Protein AF-G2E1Y3-F1 (afdb_monomer_lite)

Radius of gyration: 44.83 Å; chains: 1; bounding box: 68×60×110 Å

Secondary structure (DSSP, 8-state):
---HHHHHHHHHHHHHHTTTTS------HHHHHHHTTS-HHHHHHHHHHHTPPP----HHHHHHHHHHHHHHHHHHHHHHHHHHSPPP-PPPPPPPP-SSPPPPHHHHHHHHHHHHTT--HHHHHHHHHHHHS-PPPTTTHHHHHHHHTT-HHHHHHHHS--------

Sequence (168 aa):
MATNAERQRAYRERLKTRGLIRATLWCDPKTASALGRMRPEELTALVAGANRPPVTDNAELKAARAEIERLKRDISVMSAMIQNLPPERRPAPAPAPSRTPPYPDDAKAIAVRMKSEGHAYRDICAMLAERVGRAPNPSNIGRHLKKWSADPAVLAILNHPTSHNDIV

pLDDT: mean 77.14, std 14.96, range [38.81, 95.25]

Organism: NCBI:txid765913

Structure (mmCIF, N/CA/C/O backbone):
data_AF-G2E1Y3-F1
#
_entry.id   AF-G2E1Y3-F1
#
loop_
_atom_site.group_PDB
_atom_site.id
_atom_site.type_symbol
_atom_site.label_atom_id
_atom_site.label_alt_id
_atom_site.label_comp_id
_atom_site.label_asym_id
_atom_site.label_entity_id
_atom_site.label_seq_id
_atom_site.pdbx_PDB_ins_code
_atom_site.Cartn_x
_atom_site.Cartn_y
_atom_site.Cartn_z
_atom_site.occupancy
_atom_site.B_iso_or_equiv
_atom_site.auth_seq_id
_atom_site.auth_comp_id
_atom_site.auth_asym_id
_atom_site.auth_atom_id
_atom_site.pdbx_PDB_model_num
ATOM 1 N N . MET A 1 1 ? 47.055 43.254 -43.482 1.00 57.34 1 MET A N 1
ATOM 2 C CA . MET A 1 1 ? 46.884 41.781 -43.495 1.00 57.34 1 MET A CA 1
ATOM 3 C C . MET A 1 1 ? 45.556 41.458 -42.829 1.00 57.34 1 MET A C 1
ATOM 5 O O . MET A 1 1 ? 45.409 41.795 -41.665 1.00 57.34 1 MET A O 1
ATOM 9 N N . ALA A 1 2 ? 44.585 40.886 -43.549 1.00 64.94 2 ALA A N 1
ATOM 10 C CA . ALA A 1 2 ? 43.268 40.590 -42.974 1.00 64.94 2 ALA A CA 1
ATOM 11 C C . ALA A 1 2 ? 43.358 39.493 -41.896 1.00 64.94 2 ALA A C 1
ATOM 13 O O . ALA A 1 2 ? 44.022 38.458 -42.081 1.00 64.94 2 ALA A O 1
ATOM 14 N N . THR A 1 3 ? 42.672 39.708 -40.778 1.00 80.75 3 THR A N 1
ATOM 15 C CA . THR A 1 3 ? 42.607 38.755 -39.666 1.00 80.75 3 THR A CA 1
ATOM 16 C C . THR A 1 3 ? 41.885 37.471 -40.095 1.00 80.75 3 THR A C 1
ATOM 18 O O . THR A 1 3 ? 41.154 37.429 -41.089 1.00 80.75 3 THR A O 1
ATOM 21 N N . ASN A 1 4 ? 42.105 36.367 -39.375 1.00 70.31 4 ASN A N 1
ATOM 22 C CA . ASN A 1 4 ? 41.453 35.089 -39.691 1.00 70.31 4 ASN A CA 1
ATOM 23 C C . ASN A 1 4 ? 39.914 35.203 -39.605 1.00 70.31 4 ASN A C 1
ATOM 25 O O . ASN A 1 4 ? 39.190 34.655 -40.433 1.00 70.31 4 ASN A O 1
ATOM 29 N N . ALA A 1 5 ? 39.417 36.010 -38.663 1.00 67.12 5 ALA A N 1
ATOM 30 C CA . ALA A 1 5 ? 37.994 36.290 -38.502 1.00 67.12 5 ALA A CA 1
ATOM 31 C C . ALA A 1 5 ? 37.396 37.036 -39.712 1.00 67.12 5 ALA A C 1
ATOM 33 O O . ALA A 1 5 ? 36.302 36.703 -40.171 1.00 67.12 5 ALA A O 1
ATOM 34 N N . GLU A 1 6 ? 38.128 37.999 -40.276 1.00 71.19 6 GLU A N 1
ATOM 35 C CA . GLU A 1 6 ? 37.707 38.739 -41.473 1.00 71.19 6 GLU A CA 1
ATOM 36 C C . GLU A 1 6 ? 37.673 37.842 -42.711 1.00 71.19 6 GLU A C 1
ATOM 38 O O . GLU A 1 6 ? 36.717 37.891 -43.487 1.00 71.19 6 GLU A O 1
ATOM 43 N N . ARG A 1 7 ? 38.657 36.944 -42.854 1.00 75.00 7 ARG A N 1
ATOM 44 C CA . ARG A 1 7 ? 38.669 35.939 -43.927 1.00 75.00 7 ARG A CA 1
ATOM 45 C C . ARG A 1 7 ? 37.479 34.983 -43.830 1.00 75.00 7 ARG A C 1
ATOM 47 O O . ARG A 1 7 ? 36.847 34.689 -44.844 1.00 75.00 7 ARG A O 1
ATOM 54 N N . GLN A 1 8 ? 37.123 34.550 -42.621 1.00 69.62 8 GLN A N 1
ATOM 55 C CA . GLN A 1 8 ? 35.962 33.685 -42.397 1.00 69.62 8 GLN A CA 1
ATOM 56 C C . GLN A 1 8 ? 34.632 34.397 -42.672 1.00 69.62 8 GLN A C 1
ATOM 58 O O . GLN A 1 8 ? 33.732 33.791 -43.256 1.00 69.62 8 GLN A O 1
ATOM 63 N N . ARG A 1 9 ? 34.496 35.681 -42.309 1.00 74.38 9 ARG A N 1
ATOM 64 C CA . ARG A 1 9 ? 33.307 36.477 -42.663 1.00 74.38 9 ARG A CA 1
ATOM 65 C C . ARG A 1 9 ? 33.176 36.654 -44.171 1.00 74.38 9 ARG A C 1
ATOM 67 O O . ARG A 1 9 ? 32.111 36.368 -44.709 1.00 74.38 9 ARG A O 1
ATOM 74 N N . ALA A 1 10 ? 34.252 37.038 -44.856 1.00 76.38 10 ALA A N 1
ATOM 75 C CA . ALA A 1 10 ? 34.241 37.215 -46.307 1.00 76.38 10 ALA A CA 1
ATOM 76 C C . ALA A 1 10 ? 33.893 35.912 -47.052 1.00 76.38 10 ALA A C 1
ATOM 78 O O . ALA A 1 10 ? 33.164 35.931 -48.043 1.00 76.38 10 ALA A O 1
ATOM 79 N N . TYR A 1 11 ? 34.360 34.765 -46.549 1.00 71.25 11 TYR A N 1
ATOM 80 C CA . TYR A 1 11 ? 34.004 33.450 -47.083 1.00 71.25 11 TYR A CA 1
ATOM 81 C C . TYR A 1 11 ? 32.517 33.115 -46.884 1.00 71.25 11 TYR A C 1
ATOM 83 O O . TYR A 1 11 ? 31.849 32.694 -47.828 1.00 71.25 11 TYR A O 1
ATOM 91 N N . ARG A 1 12 ? 31.969 33.362 -45.685 1.00 66.19 12 ARG A N 1
ATOM 92 C CA . ARG A 1 12 ? 30.542 33.140 -45.384 1.00 66.19 12 ARG A CA 1
ATOM 93 C C . ARG A 1 12 ? 29.628 34.009 -46.245 1.00 66.19 12 ARG A C 1
ATOM 95 O O . ARG A 1 12 ? 28.619 33.514 -46.736 1.00 66.19 12 ARG A O 1
ATOM 102 N N . GLU A 1 13 ? 29.991 35.269 -46.463 1.00 70.12 13 GLU A N 1
ATOM 103 C CA . GLU A 1 13 ? 29.211 36.173 -47.313 1.00 70.12 13 GLU A CA 1
ATOM 104 C C . GLU A 1 13 ? 29.220 35.736 -48.784 1.00 70.12 13 GLU A C 1
ATOM 106 O O . GLU A 1 13 ? 28.163 35.728 -49.414 1.00 70.12 13 GLU A O 1
ATOM 111 N N . ARG A 1 14 ? 30.356 35.243 -49.305 1.00 68.12 14 ARG A N 1
ATOM 112 C CA . ARG A 1 14 ? 30.437 34.663 -50.663 1.00 68.12 14 ARG A CA 1
ATOM 113 C C . ARG A 1 14 ? 29.580 33.407 -50.841 1.00 68.12 14 ARG A C 1
ATOM 115 O O . ARG A 1 14 ? 29.048 33.180 -51.926 1.00 68.12 14 ARG A O 1
ATOM 122 N N . LEU A 1 15 ? 29.449 32.579 -49.803 1.00 57.88 15 LEU A N 1
ATOM 123 C CA . LEU A 1 15 ? 28.613 31.373 -49.853 1.00 57.88 15 LEU A CA 1
ATOM 124 C C . LEU A 1 15 ? 27.115 31.703 -49.858 1.00 57.88 15 LEU A C 1
ATOM 126 O O . LEU A 1 15 ? 26.354 31.050 -50.572 1.00 57.88 15 LEU A O 1
ATOM 130 N N . LYS A 1 16 ? 26.700 32.750 -49.132 1.00 61.88 16 LYS A N 1
ATOM 131 C CA . LYS A 1 16 ? 25.316 33.250 -49.156 1.00 61.88 16 LYS A CA 1
ATOM 132 C C . LYS A 1 16 ? 24.927 33.793 -50.531 1.00 61.88 16 LYS A C 1
ATOM 134 O O . LYS A 1 16 ? 23.835 33.502 -51.007 1.00 61.88 16 LYS A O 1
ATOM 139 N N . THR A 1 17 ? 25.827 34.522 -51.196 1.00 54.59 17 THR A N 1
ATOM 140 C CA . THR A 1 17 ? 25.553 35.119 -52.518 1.00 54.59 17 THR A CA 1
ATOM 141 C C . THR A 1 17 ? 25.428 34.086 -53.640 1.00 54.59 17 THR A C 1
ATOM 143 O O . THR A 1 17 ? 24.772 34.361 -54.637 1.00 54.59 17 THR A O 1
ATOM 146 N N . ARG A 1 18 ? 26.016 32.888 -53.496 1.00 56.62 18 ARG A N 1
ATOM 147 C CA . ARG A 1 18 ? 25.962 31.826 -54.523 1.00 56.62 18 ARG A CA 1
ATOM 148 C C . ARG A 1 18 ? 24.809 30.829 -54.341 1.00 56.62 18 ARG A C 1
ATOM 150 O O . ARG A 1 18 ? 24.797 29.811 -55.022 1.00 56.62 18 ARG A O 1
ATOM 157 N N . GLY A 1 19 ? 23.862 31.078 -53.428 1.00 49.78 19 GLY A N 1
ATOM 158 C CA . GLY A 1 19 ? 22.680 30.218 -53.242 1.00 49.78 19 GLY A CA 1
ATOM 159 C C . GLY A 1 19 ? 22.983 28.794 -52.743 1.00 49.78 19 GLY A C 1
ATOM 160 O O . GLY A 1 19 ? 22.100 27.942 -52.723 1.00 49.78 19 GLY A O 1
ATOM 161 N N . LEU A 1 20 ? 24.214 28.536 -52.292 1.00 53.59 20 LEU A N 1
ATOM 162 C CA . LEU A 1 20 ? 24.745 27.233 -51.865 1.00 53.59 20 LEU A CA 1
ATOM 163 C C . LEU A 1 20 ? 24.348 26.849 -50.424 1.00 53.59 20 LEU A C 1
ATOM 165 O O . LEU A 1 20 ? 25.073 26.132 -49.744 1.00 53.59 20 LEU A O 1
ATOM 169 N N . ILE A 1 21 ? 23.206 27.339 -49.929 1.00 46.66 21 ILE A N 1
ATOM 170 C CA . ILE A 1 21 ? 22.705 27.032 -48.571 1.00 46.66 21 ILE A CA 1
ATOM 171 C C . ILE A 1 21 ? 21.749 25.826 -48.571 1.00 46.66 21 ILE A C 1
ATOM 173 O O . ILE A 1 21 ? 21.349 25.339 -47.516 1.00 46.66 21 ILE A O 1
ATOM 177 N N . ARG A 1 22 ? 21.407 25.266 -49.736 1.00 43.34 22 ARG A N 1
ATOM 178 C CA . ARG A 1 22 ? 20.581 24.056 -49.812 1.00 43.34 22 ARG A CA 1
ATOM 179 C C . ARG A 1 22 ? 21.454 22.851 -50.149 1.00 43.34 22 ARG A C 1
ATOM 181 O O . ARG A 1 22 ? 21.899 22.717 -51.278 1.00 43.34 22 ARG A O 1
ATOM 188 N N . ALA A 1 23 ? 21.644 21.985 -49.155 1.00 43.81 23 ALA A N 1
ATOM 189 C CA . ALA A 1 23 ? 22.371 20.714 -49.205 1.00 43.81 23 ALA A CA 1
ATOM 190 C C . ALA A 1 23 ? 23.904 20.813 -49.173 1.00 43.81 23 ALA A C 1
ATOM 192 O O . ALA A 1 23 ? 24.596 20.438 -50.112 1.00 43.81 23 ALA A O 1
ATOM 193 N N . THR A 1 24 ? 24.460 21.213 -48.034 1.00 44.69 24 THR A N 1
ATOM 194 C CA . THR A 1 24 ? 25.852 20.874 -47.721 1.00 44.69 24 THR A CA 1
ATOM 195 C C . THR A 1 24 ? 25.886 19.983 -46.495 1.00 44.69 24 THR A C 1
ATOM 197 O O . THR A 1 24 ? 25.715 20.450 -45.369 1.00 44.69 24 THR A O 1
ATOM 200 N N . LEU A 1 25 ? 26.134 18.692 -46.746 1.00 52.72 25 LEU A N 1
ATOM 201 C CA . LEU A 1 25 ? 26.942 17.850 -45.870 1.00 52.72 25 LEU A CA 1
ATOM 202 C C . LEU A 1 25 ? 28.024 18.728 -45.245 1.00 52.72 25 LEU A C 1
ATOM 204 O O . LEU A 1 25 ? 28.796 19.381 -45.950 1.00 52.72 25 LEU A O 1
ATOM 208 N N . TRP A 1 26 ? 28.021 18.785 -43.922 1.00 48.91 26 TRP A N 1
ATOM 209 C CA . TRP A 1 26 ? 28.975 19.542 -43.134 1.00 48.91 26 TRP A CA 1
ATOM 210 C C . TRP A 1 26 ? 30.354 18.885 -43.287 1.00 48.91 26 TRP A C 1
ATOM 212 O O . TRP A 1 26 ? 30.775 18.099 -42.449 1.00 48.91 26 TRP A O 1
ATOM 222 N N . CYS A 1 27 ? 31.053 19.140 -44.392 1.00 55.31 27 CYS A N 1
ATOM 223 C CA . CYS A 1 27 ? 32.459 18.780 -44.496 1.00 55.31 27 CYS A CA 1
ATOM 224 C C . CYS A 1 27 ? 33.236 19.760 -43.622 1.00 55.31 27 CYS A C 1
ATOM 226 O O . CYS A 1 27 ? 33.197 20.973 -43.847 1.00 55.31 27 CYS A O 1
ATOM 228 N N . ASP A 1 28 ? 33.917 19.247 -42.599 1.00 65.12 28 ASP A N 1
ATOM 229 C CA . ASP A 1 28 ? 34.813 20.071 -41.800 1.00 65.12 28 ASP A CA 1
ATOM 230 C C . ASP A 1 28 ? 35.902 20.696 -42.712 1.00 65.12 28 ASP A C 1
ATOM 232 O O . ASP A 1 28 ? 36.277 20.106 -43.733 1.00 65.12 28 ASP A O 1
ATOM 236 N N . PRO A 1 29 ? 36.435 21.884 -42.376 1.00 62.84 29 PRO A N 1
ATOM 237 C CA . PRO A 1 29 ? 37.459 22.555 -43.179 1.00 62.84 29 PRO A CA 1
ATOM 238 C C . PRO A 1 29 ? 38.699 21.696 -43.470 1.00 62.84 29 PRO A C 1
ATOM 240 O O . PRO A 1 29 ? 39.326 21.868 -44.520 1.00 62.84 29 PRO A O 1
ATOM 243 N N . LYS A 1 30 ? 39.064 20.771 -42.570 1.00 66.38 30 LYS A N 1
ATOM 244 C CA . LYS A 1 30 ? 40.173 19.832 -42.788 1.00 66.38 30 LYS A CA 1
ATOM 245 C C . LYS A 1 30 ? 39.818 18.807 -43.859 1.00 66.38 30 LYS A C 1
ATOM 247 O O . LYS A 1 30 ? 40.630 18.581 -44.750 1.00 66.38 30 LYS A O 1
ATOM 252 N N . THR A 1 31 ? 38.606 18.266 -43.826 1.00 68.12 31 THR A N 1
ATOM 253 C CA . THR A 1 31 ? 38.085 17.330 -44.830 1.00 68.12 31 THR A CA 1
ATOM 254 C C . THR A 1 31 ? 38.007 17.992 -46.205 1.00 68.12 31 THR A C 1
ATOM 256 O O . THR A 1 31 ? 38.501 17.437 -47.180 1.00 68.12 31 THR A O 1
ATOM 259 N N . ALA A 1 32 ? 37.501 19.226 -46.288 1.00 66.38 32 ALA A N 1
ATOM 260 C CA . ALA A 1 32 ? 37.477 19.983 -47.542 1.00 66.38 32 ALA A CA 1
ATOM 261 C C . ALA A 1 32 ? 38.893 20.258 -48.089 1.00 66.38 32 ALA A C 1
ATOM 263 O O . ALA A 1 32 ? 39.137 20.137 -49.288 1.00 66.38 32 ALA A O 1
ATOM 264 N N . SER A 1 33 ? 39.844 20.580 -47.204 1.00 70.44 33 SER A N 1
ATOM 265 C CA . SER A 1 33 ? 41.248 20.792 -47.580 1.00 70.44 33 SER A CA 1
ATOM 266 C C . SER A 1 33 ? 41.942 19.502 -48.019 1.00 70.44 33 SER A C 1
ATOM 268 O O . SER A 1 33 ? 42.793 19.545 -48.902 1.00 70.44 33 SER A O 1
ATOM 270 N N . ALA A 1 34 ? 41.602 18.365 -47.408 1.00 72.00 34 ALA A N 1
ATOM 271 C CA . ALA A 1 34 ? 42.125 17.057 -47.782 1.00 72.00 34 ALA A CA 1
ATOM 272 C C . ALA A 1 34 ? 41.589 16.626 -49.153 1.00 72.00 34 ALA A C 1
ATOM 274 O O . ALA A 1 34 ? 42.382 16.287 -50.025 1.00 72.00 34 ALA A O 1
ATOM 275 N N . LEU A 1 35 ? 40.277 16.751 -49.384 1.00 73.62 35 LEU A N 1
ATOM 276 C CA . LEU A 1 35 ? 39.648 16.461 -50.677 1.00 73.62 35 LEU A CA 1
ATOM 277 C C . LEU A 1 35 ? 40.204 17.349 -51.800 1.00 73.62 35 LEU A C 1
ATOM 279 O O . LEU A 1 35 ? 40.437 16.866 -52.901 1.00 73.62 35 LEU A O 1
ATOM 283 N N . GLY A 1 36 ? 40.486 18.626 -51.516 1.00 72.19 36 GLY A N 1
ATOM 284 C CA . GLY A 1 36 ? 41.096 19.546 -52.483 1.00 72.19 36 GLY A CA 1
ATOM 285 C C . GLY A 1 36 ? 42.564 19.254 -52.823 1.00 72.19 36 GLY A C 1
ATOM 286 O O . GLY A 1 36 ? 43.085 19.836 -53.770 1.00 72.19 36 GLY A O 1
ATOM 287 N N . ARG A 1 37 ? 43.241 18.384 -52.059 1.00 79.19 37 ARG A N 1
ATOM 288 C CA . ARG A 1 37 ? 44.620 17.929 -52.319 1.00 79.19 37 ARG A CA 1
ATOM 289 C C . ARG A 1 37 ? 44.682 16.548 -52.969 1.00 79.19 37 ARG A C 1
ATOM 291 O O . ARG A 1 37 ? 45.767 16.139 -53.374 1.00 79.19 37 ARG A O 1
ATOM 298 N N . MET A 1 38 ? 43.561 15.831 -53.030 1.00 83.50 38 MET A N 1
ATOM 299 C CA . MET A 1 38 ? 43.494 14.519 -53.665 1.00 83.50 38 MET A CA 1
ATOM 300 C C . MET A 1 38 ? 43.544 14.664 -55.179 1.00 83.50 38 MET A C 1
ATOM 302 O O . MET A 1 38 ? 43.000 15.612 -55.754 1.00 83.50 38 MET A O 1
ATOM 306 N N . ARG A 1 39 ? 44.186 13.700 -55.831 1.00 84.12 39 ARG A N 1
ATOM 307 C CA . ARG A 1 39 ? 44.201 13.647 -57.290 1.00 84.12 39 ARG A CA 1
ATOM 308 C C . ARG A 1 39 ? 42.825 13.218 -57.822 1.00 84.12 39 ARG A C 1
ATOM 310 O O . ARG A 1 39 ? 42.080 12.535 -57.110 1.00 84.12 39 ARG A O 1
ATOM 317 N N . PRO A 1 40 ? 42.463 13.588 -59.063 1.00 77.75 40 PRO A N 1
ATOM 318 C CA . PRO A 1 40 ? 41.172 13.224 -59.649 1.00 77.75 40 PRO A CA 1
ATOM 319 C C . PRO A 1 40 ? 40.879 11.716 -59.616 1.00 77.75 40 PRO A C 1
ATOM 321 O O . PRO A 1 40 ? 39.732 11.315 -59.415 1.00 77.75 40 PRO A O 1
ATOM 324 N N . GLU A 1 41 ? 41.900 10.867 -59.746 1.00 79.94 41 GLU A N 1
ATOM 325 C CA . GLU A 1 41 ? 41.762 9.407 -59.715 1.00 79.94 41 GLU A CA 1
ATOM 326 C C . GLU A 1 41 ? 41.418 8.899 -58.309 1.00 79.94 41 GLU A C 1
ATOM 328 O O . GLU A 1 41 ? 40.613 7.983 -58.148 1.00 79.94 41 GLU A O 1
ATOM 333 N N . GLU A 1 42 ? 41.976 9.533 -57.277 1.00 79.94 42 GLU A N 1
ATOM 334 C CA . GLU A 1 42 ? 41.733 9.193 -55.872 1.00 79.94 42 GLU A CA 1
ATOM 335 C C . GLU A 1 42 ? 40.323 9.613 -55.443 1.00 79.94 42 GLU A C 1
ATOM 337 O O . GLU A 1 42 ? 39.640 8.873 -54.735 1.00 79.94 42 GLU A O 1
ATOM 342 N N . LEU A 1 43 ? 39.853 10.770 -55.923 1.00 75.44 43 LEU A N 1
ATOM 343 C CA . LEU A 1 43 ? 38.464 11.203 -55.747 1.00 75.44 43 LEU A CA 1
ATOM 344 C C . LEU A 1 43 ? 37.495 10.255 -56.462 1.00 75.44 43 LEU A C 1
ATOM 346 O O . LEU A 1 43 ? 36.468 9.881 -55.897 1.00 75.44 43 LEU A O 1
ATOM 350 N N . THR A 1 44 ? 37.845 9.816 -57.672 1.00 77.81 44 THR A N 1
ATOM 351 C CA . THR A 1 44 ? 37.037 8.865 -58.448 1.00 77.81 44 THR A CA 1
ATOM 352 C C . THR A 1 44 ? 36.950 7.506 -57.748 1.00 77.81 44 THR A C 1
ATOM 354 O O . THR A 1 44 ? 35.861 6.948 -57.629 1.00 77.81 44 THR A O 1
ATOM 357 N N . ALA A 1 45 ? 38.061 6.999 -57.206 1.00 77.06 45 ALA A N 1
ATOM 358 C CA . ALA A 1 45 ? 38.089 5.755 -56.438 1.00 77.06 45 ALA A CA 1
ATOM 359 C C . ALA A 1 45 ? 37.283 5.851 -55.130 1.00 77.06 45 ALA A C 1
ATOM 361 O O . ALA A 1 45 ? 36.574 4.910 -54.770 1.00 77.06 45 ALA A O 1
ATOM 362 N N . LEU A 1 46 ? 37.339 6.995 -54.440 1.00 79.69 46 LEU A N 1
ATOM 363 C CA . LEU A 1 46 ? 36.567 7.236 -53.221 1.00 79.69 46 LEU A CA 1
ATOM 364 C C . LEU A 1 46 ? 35.058 7.258 -53.503 1.00 79.69 46 LEU A C 1
ATOM 366 O O . LEU A 1 46 ? 34.285 6.627 -52.784 1.00 79.69 46 LEU A O 1
ATOM 370 N N . VAL A 1 47 ? 34.643 7.934 -54.577 1.00 77.75 47 VAL A N 1
ATOM 371 C CA . VAL A 1 47 ? 33.242 7.965 -55.023 1.00 77.75 47 VAL A CA 1
ATOM 372 C C . VAL A 1 47 ? 32.781 6.576 -55.475 1.00 77.75 47 VAL A C 1
ATOM 374 O O . VAL A 1 47 ? 31.672 6.165 -55.141 1.00 77.75 47 VAL A O 1
ATOM 377 N N . ALA A 1 48 ? 33.631 5.815 -56.169 1.00 75.19 48 ALA A N 1
ATOM 378 C CA . ALA A 1 48 ? 33.329 4.439 -56.560 1.00 75.19 48 ALA A CA 1
ATOM 379 C C . ALA A 1 48 ? 33.173 3.505 -55.344 1.00 75.19 48 ALA A C 1
ATOM 381 O O . ALA A 1 48 ? 32.270 2.671 -55.323 1.00 75.19 48 ALA A O 1
ATOM 382 N N . GLY A 1 49 ? 34.001 3.674 -54.307 1.00 71.81 49 GLY A N 1
ATOM 383 C CA . GLY A 1 49 ? 33.871 2.948 -53.042 1.00 71.81 49 GLY A CA 1
ATOM 384 C C . GLY A 1 49 ? 32.618 3.333 -52.251 1.00 71.81 49 GLY A C 1
ATOM 385 O O . GLY A 1 49 ? 31.953 2.460 -51.699 1.00 71.81 49 GLY A O 1
ATOM 386 N N . ALA A 1 50 ? 32.261 4.621 -52.241 1.00 69.38 50 ALA A N 1
ATOM 387 C CA . ALA A 1 50 ? 31.065 5.134 -51.571 1.00 69.38 50 ALA A CA 1
ATOM 388 C C . ALA A 1 50 ? 29.758 4.715 -52.267 1.00 69.38 50 ALA A C 1
ATOM 390 O O . ALA A 1 50 ? 28.748 4.505 -51.601 1.00 69.38 50 ALA A O 1
ATOM 391 N N . ASN A 1 51 ? 29.786 4.554 -53.593 1.00 65.31 51 ASN A N 1
ATOM 392 C CA . ASN A 1 51 ? 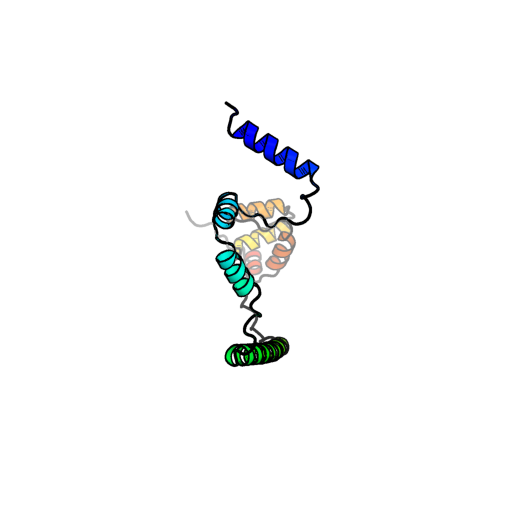28.653 4.087 -54.394 1.00 65.31 51 ASN A CA 1
ATOM 393 C C . ASN A 1 51 ? 28.597 2.560 -54.538 1.00 65.31 51 ASN A C 1
ATOM 395 O O . ASN A 1 51 ? 27.778 2.046 -55.304 1.00 65.31 51 ASN A O 1
ATOM 399 N N . ARG A 1 52 ? 29.447 1.811 -53.823 1.00 57.56 52 ARG A N 1
ATOM 400 C CA . ARG A 1 52 ? 29.353 0.353 -53.804 1.00 57.56 52 ARG A CA 1
ATOM 401 C C . ARG A 1 52 ? 28.001 -0.025 -53.187 1.00 57.56 52 ARG A C 1
ATOM 403 O O . ARG A 1 52 ? 27.743 0.371 -52.048 1.00 57.56 52 ARG A O 1
ATOM 410 N N . PRO A 1 53 ? 27.133 -0.775 -53.890 1.00 58.88 53 PRO A N 1
ATOM 411 C CA . PRO A 1 53 ? 25.894 -1.232 -53.283 1.00 58.88 53 PRO A CA 1
ATOM 412 C C . PRO A 1 53 ? 26.243 -2.051 -52.032 1.00 58.88 53 PRO A C 1
ATOM 414 O O . PRO A 1 53 ? 27.241 -2.785 -52.051 1.00 58.88 53 PRO A O 1
ATOM 417 N N . PRO A 1 54 ? 25.471 -1.932 -50.935 1.00 57.16 54 PRO A N 1
ATOM 418 C CA . PRO A 1 54 ? 25.679 -2.787 -49.779 1.00 57.16 54 PRO A CA 1
ATOM 419 C C . PRO A 1 54 ? 25.622 -4.233 -50.267 1.00 57.16 54 PRO A C 1
ATOM 421 O O . PRO A 1 54 ? 24.685 -4.612 -50.973 1.00 57.16 54 PRO A O 1
ATOM 424 N N . VAL A 1 55 ? 26.655 -5.012 -49.944 1.00 57.84 55 VAL A N 1
ATOM 425 C CA . VAL A 1 55 ? 26.741 -6.432 -50.291 1.00 57.84 55 VAL A CA 1
ATOM 426 C C . VAL A 1 55 ? 25.542 -7.116 -49.637 1.00 57.84 55 VAL A C 1
ATOM 428 O O . VAL A 1 55 ? 25.532 -7.379 -48.437 1.00 57.84 55 VAL A O 1
ATOM 431 N N . THR A 1 56 ? 24.476 -7.303 -50.409 1.00 57.09 56 THR A N 1
ATOM 432 C CA . THR A 1 56 ? 23.183 -7.824 -49.942 1.00 57.09 56 THR A CA 1
ATOM 433 C C . THR A 1 56 ? 23.121 -9.349 -50.007 1.00 57.09 56 THR A C 1
ATOM 435 O O . THR A 1 56 ? 22.142 -9.936 -49.557 1.00 57.09 56 THR A O 1
ATOM 438 N N . ASP A 1 57 ? 24.214 -9.987 -50.428 1.00 56.91 57 ASP A N 1
ATOM 439 C CA . ASP A 1 57 ? 24.357 -11.437 -50.562 1.00 56.91 57 ASP A CA 1
ATOM 440 C C . ASP A 1 57 ? 25.123 -12.081 -49.401 1.00 56.91 57 ASP A C 1
ATOM 442 O O . ASP A 1 57 ? 25.761 -13.118 -49.574 1.00 56.91 57 ASP A O 1
ATOM 446 N N . ASN A 1 58 ? 25.086 -11.506 -48.194 1.00 67.88 58 ASN A N 1
ATOM 447 C CA . ASN A 1 58 ? 25.550 -12.276 -47.045 1.00 67.88 58 ASN A CA 1
ATOM 448 C C . ASN A 1 58 ? 24.423 -13.223 -46.602 1.00 67.88 58 ASN A C 1
ATOM 450 O O . ASN A 1 58 ? 23.478 -12.809 -45.924 1.00 67.88 58 ASN A O 1
ATOM 454 N N . ALA A 1 59 ? 24.503 -14.491 -47.015 1.00 74.31 59 ALA A N 1
ATOM 455 C CA . ALA A 1 59 ? 23.570 -15.549 -46.621 1.00 74.31 59 ALA A CA 1
ATOM 456 C C . ALA A 1 59 ? 23.382 -15.612 -45.094 1.00 74.31 59 ALA A C 1
ATOM 458 O O . ALA A 1 59 ? 22.274 -15.864 -44.617 1.00 74.31 59 ALA A O 1
ATOM 459 N N . GLU A 1 60 ? 24.423 -15.271 -44.332 1.00 71.62 60 GLU A N 1
ATOM 460 C CA . GLU A 1 60 ? 24.390 -15.164 -42.873 1.00 71.62 60 GLU A CA 1
ATOM 461 C C . GLU A 1 60 ? 23.473 -14.034 -42.393 1.00 71.62 60 GLU A C 1
ATOM 463 O O . GLU A 1 60 ? 22.729 -14.208 -41.434 1.00 71.62 60 GLU A O 1
ATOM 468 N N . LEU A 1 61 ? 23.444 -12.889 -43.086 1.00 77.25 61 LEU A N 1
ATOM 469 C CA . LEU A 1 61 ? 22.559 -11.769 -42.753 1.00 77.25 61 LEU A CA 1
ATOM 470 C C . LEU A 1 61 ? 21.092 -12.118 -43.037 1.00 77.25 61 LEU A C 1
ATOM 472 O O . LEU A 1 61 ? 20.195 -11.726 -42.288 1.00 77.25 61 LEU A O 1
ATOM 476 N N . LYS A 1 62 ? 20.832 -12.874 -44.110 1.00 80.56 62 LYS A N 1
ATOM 477 C CA . LYS A 1 62 ? 19.489 -13.378 -44.427 1.00 80.56 62 LYS A CA 1
ATOM 478 C C . LYS A 1 62 ? 19.035 -14.424 -43.405 1.00 80.56 62 LYS A C 1
ATOM 480 O O . LYS A 1 62 ? 17.897 -14.352 -42.946 1.00 80.56 62 LYS A O 1
ATOM 485 N N . ALA A 1 63 ? 19.926 -15.335 -43.012 1.00 81.81 63 ALA A N 1
ATOM 486 C CA . ALA A 1 63 ? 19.672 -16.320 -41.964 1.00 81.81 63 ALA A CA 1
ATOM 487 C C . ALA A 1 63 ? 19.426 -15.647 -40.603 1.00 81.81 63 ALA A C 1
ATOM 489 O O . ALA A 1 63 ? 18.433 -15.945 -39.945 1.00 81.81 63 ALA A O 1
ATOM 490 N N . ALA A 1 64 ? 20.247 -14.663 -40.227 1.00 83.56 64 ALA A N 1
ATOM 491 C CA . ALA A 1 64 ? 20.078 -13.899 -38.994 1.00 83.56 64 ALA A CA 1
ATOM 492 C C . ALA A 1 64 ? 18.745 -13.137 -38.967 1.00 83.56 64 ALA A C 1
ATOM 494 O O . ALA A 1 64 ? 18.052 -13.129 -37.953 1.00 83.56 64 ALA A O 1
ATOM 495 N N . ARG A 1 65 ? 18.333 -12.536 -40.092 1.00 86.44 65 ARG A N 1
ATOM 496 C CA . ARG A 1 65 ? 17.016 -11.888 -40.209 1.00 86.44 65 ARG A CA 1
ATOM 497 C C . ARG A 1 65 ? 15.867 -12.886 -40.062 1.00 86.44 65 ARG A C 1
ATOM 499 O O . ARG A 1 65 ? 14.897 -12.577 -39.378 1.00 86.44 65 ARG A O 1
ATOM 506 N N . ALA A 1 66 ? 15.974 -14.068 -40.667 1.00 88.19 66 ALA A N 1
ATOM 507 C CA . ALA A 1 66 ? 14.965 -15.116 -40.523 1.00 88.19 66 ALA A CA 1
ATOM 508 C C . ALA A 1 66 ? 14.856 -15.614 -39.071 1.00 88.19 66 ALA A C 1
ATOM 510 O O . ALA A 1 66 ? 13.746 -15.793 -38.572 1.00 88.19 66 ALA A O 1
ATOM 511 N N . GLU A 1 67 ? 15.988 -15.761 -38.379 1.00 91.75 67 GLU A N 1
ATOM 512 C CA . GLU A 1 67 ? 16.020 -16.179 -36.976 1.00 91.75 67 GLU A CA 1
ATOM 513 C C . GLU A 1 67 ? 15.444 -15.111 -36.040 1.00 91.75 67 GLU A C 1
ATOM 515 O O . GLU A 1 67 ? 14.656 -15.428 -35.151 1.00 91.75 67 GLU A O 1
ATOM 520 N N . ILE A 1 68 ? 15.734 -13.829 -36.283 1.00 93.38 68 ILE A N 1
ATOM 521 C CA . ILE A 1 68 ? 15.112 -12.720 -35.543 1.00 93.38 68 ILE A CA 1
ATOM 522 C C . ILE A 1 68 ? 13.585 -12.759 -35.687 1.00 93.38 68 ILE A C 1
ATOM 524 O O . ILE A 1 68 ? 12.866 -12.611 -34.700 1.00 93.38 68 ILE A O 1
ATOM 528 N N . GLU A 1 69 ? 13.073 -12.978 -36.899 1.00 93.56 69 GLU A N 1
ATOM 529 C CA . GLU A 1 69 ? 11.627 -13.071 -37.123 1.00 93.56 69 GLU A CA 1
ATOM 530 C C . GLU A 1 69 ? 11.009 -14.321 -36.482 1.00 93.56 69 GLU A C 1
ATOM 532 O O . GLU A 1 69 ? 9.877 -14.266 -36.001 1.00 93.56 69 GLU A O 1
ATOM 537 N N . ARG A 1 70 ? 11.746 -15.435 -36.409 1.00 95.25 70 ARG A N 1
ATOM 538 C CA . ARG A 1 70 ? 11.324 -16.630 -35.663 1.00 95.25 70 ARG A CA 1
ATOM 539 C C . ARG A 1 70 ? 11.200 -16.328 -34.167 1.00 95.25 70 ARG A C 1
ATOM 541 O O . ARG A 1 70 ? 10.132 -16.528 -33.596 1.00 95.25 70 ARG A O 1
ATOM 548 N N . LEU A 1 71 ? 12.242 -15.755 -33.565 1.00 94.62 71 LEU A N 1
ATOM 549 C CA . LEU A 1 71 ? 12.273 -15.414 -32.140 1.00 94.62 71 LEU A CA 1
ATOM 550 C C . LEU A 1 71 ? 11.181 -14.411 -31.752 1.00 94.62 71 LEU A C 1
ATOM 552 O O . LEU A 1 71 ? 10.572 -14.542 -30.694 1.00 94.62 71 LEU A O 1
ATOM 556 N N . LYS A 1 72 ? 10.874 -13.435 -32.615 1.00 93.69 72 LYS A N 1
ATOM 557 C CA . LYS A 1 72 ? 9.755 -12.506 -32.385 1.00 93.69 72 LYS A CA 1
ATOM 558 C C . LYS A 1 72 ? 8.412 -13.226 -32.272 1.00 93.69 72 LYS A C 1
ATOM 560 O O . LYS A 1 72 ? 7.611 -12.873 -31.406 1.00 93.69 72 LYS A O 1
ATOM 565 N N . ARG A 1 73 ? 8.161 -14.232 -33.120 1.00 92.56 73 ARG A N 1
ATOM 566 C CA . ARG A 1 73 ? 6.934 -15.042 -33.037 1.00 92.56 73 ARG A CA 1
ATOM 567 C C . ARG A 1 73 ? 6.897 -15.840 -31.739 1.00 92.56 73 ARG A C 1
ATOM 569 O O . ARG A 1 73 ? 5.883 -15.790 -31.049 1.00 92.56 73 ARG A O 1
ATOM 576 N N . ASP A 1 74 ? 8.001 -16.483 -31.373 1.00 92.06 74 ASP A N 1
ATOM 577 C CA . ASP A 1 74 ? 8.095 -17.266 -30.135 1.00 92.06 74 ASP A CA 1
ATOM 578 C C . ASP A 1 74 ? 7.834 -16.390 -28.896 1.00 92.06 74 ASP A C 1
ATOM 580 O O . ASP A 1 74 ? 7.044 -16.757 -28.026 1.00 92.06 74 ASP A O 1
ATOM 584 N N . ILE A 1 75 ? 8.413 -15.182 -28.844 1.00 91.62 75 ILE A N 1
ATOM 585 C CA . ILE A 1 75 ? 8.171 -14.205 -27.768 1.00 91.62 75 ILE A CA 1
ATOM 586 C C . ILE A 1 75 ? 6.700 -13.792 -27.714 1.00 91.62 75 ILE A C 1
ATOM 588 O O . ILE A 1 75 ? 6.132 -13.694 -26.626 1.00 91.62 75 ILE A O 1
ATOM 592 N N . SER A 1 76 ? 6.068 -13.565 -28.867 1.00 91.00 76 SER A N 1
ATOM 593 C CA . SER A 1 76 ? 4.648 -13.214 -28.932 1.00 91.00 76 SER A CA 1
ATOM 594 C C . SER A 1 76 ? 3.759 -14.342 -28.405 1.00 91.00 76 SER A C 1
ATOM 596 O O . SER A 1 76 ? 2.822 -14.077 -27.654 1.00 91.00 76 SER A O 1
ATOM 598 N N . VAL A 1 77 ? 4.056 -15.596 -28.762 1.00 89.81 77 VAL A N 1
ATOM 599 C CA . VAL A 1 77 ? 3.318 -16.777 -28.287 1.00 89.81 77 VAL A CA 1
ATOM 600 C C . VAL A 1 77 ? 3.496 -16.964 -26.780 1.00 89.81 77 VAL A C 1
ATOM 602 O O . VAL A 1 77 ? 2.505 -17.107 -26.066 1.00 89.81 77 VAL A O 1
ATOM 605 N N . MET A 1 78 ? 4.729 -16.888 -26.269 1.00 88.00 78 MET A N 1
ATOM 606 C CA . MET A 1 78 ? 4.997 -16.990 -24.828 1.00 88.00 78 MET A CA 1
ATOM 607 C C . MET A 1 78 ? 4.322 -15.864 -24.044 1.00 88.00 78 MET A C 1
ATOM 609 O O . MET A 1 78 ? 3.734 -16.104 -22.994 1.00 88.00 78 MET A O 1
ATOM 613 N N . SER A 1 79 ? 4.349 -14.640 -24.573 1.00 85.12 79 SER A N 1
ATOM 614 C CA . SER A 1 79 ? 3.707 -13.485 -23.939 1.00 85.12 79 SER A CA 1
ATOM 615 C C . SER A 1 79 ? 2.186 -13.651 -23.874 1.00 85.12 79 SER A C 1
ATOM 617 O O . SER A 1 79 ? 1.588 -13.379 -22.835 1.00 85.12 79 SER A O 1
ATOM 619 N N . ALA A 1 80 ? 1.561 -14.165 -24.939 1.00 84.50 80 ALA A N 1
ATOM 620 C CA . ALA A 1 80 ? 0.141 -14.510 -24.935 1.00 84.50 80 ALA A CA 1
ATOM 621 C C . ALA A 1 80 ? -0.173 -15.634 -23.932 1.00 84.50 80 ALA A C 1
ATOM 623 O O . ALA A 1 80 ? -1.182 -15.567 -23.235 1.00 84.50 80 ALA A O 1
ATOM 624 N N . MET A 1 81 ? 0.688 -16.647 -23.804 1.00 82.38 81 MET A N 1
ATOM 625 C CA . MET A 1 81 ? 0.519 -17.700 -22.795 1.00 82.38 81 MET A CA 1
ATOM 626 C C . MET A 1 81 ? 0.608 -17.146 -21.368 1.00 82.38 81 MET A C 1
ATOM 628 O O . MET A 1 81 ? -0.238 -17.475 -20.544 1.00 82.38 81 MET A O 1
ATOM 632 N N . ILE A 1 82 ? 1.567 -16.258 -21.089 1.00 82.19 82 ILE A N 1
ATOM 633 C CA . ILE A 1 82 ? 1.726 -15.595 -19.782 1.00 82.19 82 ILE A CA 1
ATOM 634 C C . ILE A 1 82 ? 0.507 -14.734 -19.437 1.00 82.19 82 ILE A C 1
ATOM 636 O O . ILE A 1 82 ? 0.064 -14.737 -18.294 1.00 82.19 82 ILE A O 1
ATOM 640 N N . GLN A 1 83 ? -0.070 -14.030 -20.412 1.00 77.69 83 GLN A N 1
ATOM 641 C CA . GLN A 1 83 ? -1.281 -13.232 -20.190 1.00 77.69 83 GLN A CA 1
ATOM 642 C C . GLN A 1 83 ? -2.532 -14.086 -19.944 1.00 77.69 83 GLN A C 1
ATOM 644 O O . GLN A 1 83 ? -3.435 -13.646 -19.238 1.00 77.69 83 GLN A O 1
ATOM 649 N N . ASN A 1 84 ? -2.582 -15.293 -20.512 1.00 79.56 84 ASN A N 1
ATOM 650 C CA . ASN A 1 84 ? -3.697 -16.229 -20.346 1.00 79.56 84 ASN A CA 1
ATOM 651 C C . ASN A 1 84 ? -3.510 -17.201 -19.171 1.00 79.56 84 ASN A C 1
ATOM 653 O O . ASN A 1 84 ? -4.410 -17.991 -18.880 1.00 79.56 84 ASN A O 1
ATOM 657 N N . LEU A 1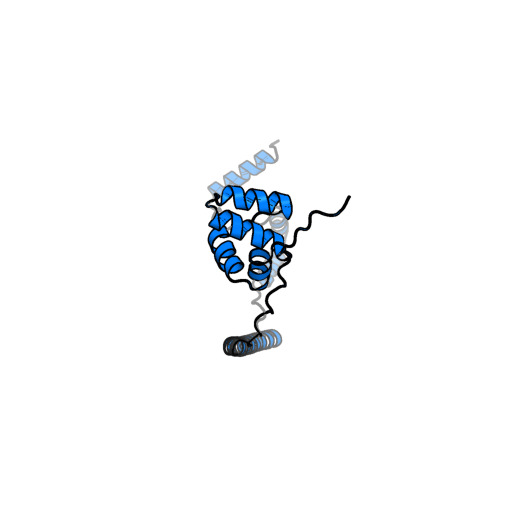 85 ? -2.363 -17.157 -18.488 1.00 75.94 85 LEU A N 1
ATOM 658 C CA . LEU A 1 85 ? -2.163 -17.907 -17.258 1.00 75.94 85 LEU A CA 1
ATOM 659 C C . LEU A 1 85 ? -3.095 -17.333 -16.179 1.00 75.94 85 LEU A C 1
ATOM 661 O O . LEU A 1 85 ? -3.093 -16.121 -15.943 1.00 75.94 85 LEU A O 1
ATOM 665 N N . PRO A 1 86 ? -3.912 -18.175 -15.520 1.00 74.62 86 PRO A N 1
ATOM 666 C CA . PRO A 1 86 ? -4.764 -17.712 -14.440 1.00 74.62 86 PRO A CA 1
ATOM 667 C C . PRO A 1 86 ? -3.890 -17.088 -13.348 1.00 74.62 86 PRO A C 1
ATOM 669 O O . PRO A 1 86 ? -2.824 -17.631 -13.040 1.00 74.62 86 PRO A O 1
ATOM 672 N N . PRO A 1 87 ? -4.317 -15.963 -12.748 1.00 70.75 87 PRO A N 1
ATOM 673 C CA . PRO A 1 87 ? -3.564 -15.347 -11.674 1.00 70.75 87 PRO A CA 1
ATOM 674 C C . PRO A 1 87 ? -3.385 -16.376 -10.562 1.00 70.75 87 PRO A C 1
ATOM 676 O O . PRO A 1 87 ? -4.357 -16.922 -10.032 1.00 70.75 87 PRO A O 1
ATOM 679 N N . GLU A 1 88 ? -2.125 -16.653 -10.238 1.00 67.75 88 GLU A N 1
ATOM 680 C CA . GLU A 1 88 ? -1.757 -17.506 -9.123 1.00 67.75 88 GLU A CA 1
ATOM 681 C C . GLU A 1 88 ? -2.472 -16.965 -7.879 1.00 67.75 88 GLU A C 1
ATOM 683 O O . GLU A 1 88 ? -2.278 -15.808 -7.488 1.00 67.75 88 GLU A O 1
ATOM 688 N N . ARG A 1 89 ? -3.375 -17.766 -7.291 1.00 60.44 89 ARG A N 1
ATOM 689 C CA . ARG A 1 89 ? -4.067 -17.410 -6.047 1.00 60.44 89 ARG A CA 1
ATOM 690 C C . ARG A 1 89 ? -3.036 -17.404 -4.929 1.00 60.44 89 ARG A C 1
ATOM 692 O O . ARG A 1 89 ? -2.890 -18.374 -4.193 1.00 60.44 89 ARG A O 1
ATOM 699 N N . ARG A 1 90 ? -2.316 -16.293 -4.807 1.00 65.06 90 ARG A N 1
ATOM 700 C CA . ARG A 1 90 ? -1.451 -16.038 -3.668 1.00 65.06 90 ARG A CA 1
ATOM 701 C C . ARG A 1 90 ? -2.370 -16.002 -2.438 1.00 65.06 90 ARG A C 1
ATOM 703 O O . ARG A 1 90 ? -3.312 -15.203 -2.436 1.00 65.06 90 ARG A O 1
ATOM 710 N N . PRO A 1 91 ? -2.178 -16.875 -1.432 1.00 69.00 91 PRO A N 1
ATOM 711 C CA . PRO A 1 91 ? -2.947 -16.772 -0.202 1.00 69.00 91 PRO A CA 1
ATOM 712 C C . PRO A 1 91 ? -2.758 -15.359 0.348 1.00 69.00 91 PRO A C 1
ATOM 714 O O . PRO A 1 91 ? -1.653 -14.810 0.284 1.00 69.00 91 PRO A O 1
ATOM 717 N N . ALA A 1 92 ? -3.850 -14.743 0.807 1.00 70.50 92 ALA A N 1
ATOM 718 C CA . ALA A 1 92 ? -3.799 -13.398 1.359 1.00 70.50 92 ALA A CA 1
ATOM 719 C C . ALA A 1 92 ? -2.679 -13.338 2.413 1.00 70.50 92 ALA A C 1
ATOM 721 O O . ALA A 1 92 ? -2.600 -14.249 3.246 1.00 70.50 92 ALA A O 1
ATOM 722 N N . PRO A 1 93 ? -1.795 -12.323 2.376 1.00 67.62 93 PRO A N 1
ATOM 723 C CA . PRO A 1 93 ? -0.789 -12.176 3.413 1.00 67.62 93 PRO A CA 1
ATOM 724 C C . PRO A 1 93 ? -1.509 -12.139 4.760 1.00 67.62 93 PRO A C 1
ATOM 726 O O . PRO A 1 93 ? -2.499 -11.418 4.916 1.00 67.62 93 PRO A O 1
ATOM 729 N N . ALA A 1 94 ? -1.042 -12.956 5.707 1.00 67.62 94 ALA A N 1
ATOM 730 C CA . ALA A 1 94 ? -1.575 -12.958 7.061 1.00 67.62 94 ALA A CA 1
ATOM 731 C C . ALA A 1 94 ? -1.614 -11.509 7.582 1.00 67.62 94 ALA A C 1
ATOM 733 O O . ALA A 1 94 ? -0.669 -10.753 7.320 1.00 67.62 94 ALA A O 1
ATOM 734 N N . PRO A 1 95 ? -2.691 -11.088 8.273 1.00 64.44 95 PRO A N 1
ATOM 735 C CA . PRO A 1 95 ? -2.773 -9.736 8.806 1.00 64.44 95 PRO A CA 1
ATOM 736 C C . PRO A 1 95 ? -1.531 -9.475 9.660 1.00 64.44 95 PRO A C 1
ATOM 738 O O . PRO A 1 95 ? -1.229 -10.241 10.575 1.00 64.44 95 PRO A O 1
ATOM 741 N N . ALA A 1 96 ? -0.782 -8.423 9.320 1.00 64.38 96 ALA A N 1
ATOM 742 C CA . ALA A 1 96 ? 0.416 -8.056 10.060 1.00 64.38 96 ALA A CA 1
ATOM 743 C C . ALA A 1 96 ? 0.062 -7.893 11.551 1.00 64.38 96 ALA A C 1
ATOM 745 O O . ALA A 1 96 ? -0.983 -7.301 11.853 1.00 64.38 96 ALA A O 1
ATOM 746 N N . PRO A 1 97 ? 0.896 -8.381 12.489 1.00 60.94 97 PRO A N 1
ATOM 747 C CA . PRO A 1 97 ? 0.652 -8.148 13.904 1.00 60.94 97 PRO A CA 1
ATOM 748 C C . PRO A 1 97 ? 0.591 -6.637 14.131 1.00 60.94 97 PRO A C 1
ATOM 750 O O . PRO A 1 97 ? 1.499 -5.899 13.732 1.00 60.94 97 PRO A O 1
ATOM 753 N N . SER A 1 98 ? -0.500 -6.156 14.730 1.00 62.41 98 SER A N 1
ATOM 754 C CA . SER A 1 98 ? -0.624 -4.751 15.097 1.00 62.41 98 SER A CA 1
ATOM 755 C C . SER A 1 98 ? 0.553 -4.397 16.003 1.00 62.41 98 SER A C 1
ATOM 757 O O . SER A 1 98 ? 0.640 -4.893 17.123 1.00 62.41 98 SER A O 1
ATOM 759 N N . ARG A 1 99 ? 1.468 -3.547 15.522 1.00 65.00 99 ARG A N 1
ATOM 760 C CA . ARG A 1 99 ? 2.664 -3.113 16.270 1.00 65.00 99 ARG A CA 1
ATOM 761 C C . ARG A 1 99 ? 2.334 -2.406 17.590 1.00 65.00 99 ARG A C 1
ATOM 763 O O . ARG A 1 99 ? 3.221 -2.198 18.408 1.00 65.00 99 ARG A O 1
ATOM 770 N N . THR A 1 100 ? 1.078 -2.014 17.788 1.00 70.00 100 THR A N 1
ATOM 771 C CA . THR A 1 100 ? 0.615 -1.342 18.999 1.00 70.00 100 THR A CA 1
ATOM 772 C C . THR A 1 100 ? 0.019 -2.364 19.969 1.00 70.00 100 THR A C 1
ATOM 774 O O . THR A 1 100 ? -0.950 -3.034 19.600 1.00 70.00 100 THR A O 1
ATOM 777 N N . PRO A 1 101 ? 0.543 -2.475 21.204 1.00 77.25 101 PRO A N 1
ATOM 778 C CA . PRO A 1 101 ? -0.064 -3.324 22.220 1.00 77.25 101 PRO A CA 1
ATOM 779 C C . PRO A 1 101 ? -1.500 -2.857 22.519 1.00 77.25 101 PRO A C 1
ATOM 781 O O . PRO A 1 101 ? -1.786 -1.656 22.436 1.00 77.25 101 PRO A O 1
ATOM 784 N N . PRO A 1 102 ? -2.423 -3.773 22.859 1.00 85.12 102 PRO A N 1
ATOM 785 C CA . PRO A 1 102 ? -3.798 -3.421 23.203 1.00 85.12 102 PRO A CA 1
ATOM 786 C C . PRO A 1 102 ? -3.854 -2.506 24.438 1.00 85.12 102 PRO A C 1
ATOM 788 O O . PRO A 1 102 ? -2.894 -2.389 25.200 1.00 85.12 102 PRO A O 1
ATOM 791 N N . TYR A 1 103 ? -4.962 -1.776 24.605 1.00 88.94 103 TYR A N 1
ATOM 792 C CA . TYR A 1 103 ? -5.188 -0.998 25.830 1.00 88.94 103 TYR A CA 1
ATOM 793 C C . TYR A 1 103 ? -5.348 -1.948 27.027 1.00 88.94 103 TYR A C 1
ATOM 795 O O . TYR A 1 103 ? -6.031 -2.959 26.861 1.00 88.94 103 TYR A O 1
ATOM 803 N N . PRO A 1 104 ? -4.751 -1.639 28.191 1.00 90.94 104 PRO A N 1
ATOM 804 C CA . PRO A 1 104 ? -4.997 -2.367 29.434 1.00 90.94 104 PRO A CA 1
ATOM 805 C C . PRO A 1 104 ? -6.486 -2.393 29.807 1.00 90.94 104 PRO A C 1
ATOM 807 O O . PRO A 1 104 ? -7.203 -1.419 29.555 1.00 90.94 104 PRO A O 1
ATOM 810 N N . ASP A 1 105 ? -6.962 -3.496 30.387 1.00 91.12 105 ASP A N 1
ATOM 811 C CA . ASP A 1 105 ? -8.390 -3.695 30.676 1.00 91.12 105 ASP A CA 1
ATOM 812 C C . ASP A 1 105 ? -8.921 -2.751 31.766 1.00 91.12 105 ASP A C 1
ATOM 814 O O . ASP A 1 105 ? -10.057 -2.285 31.677 1.00 91.12 105 ASP A O 1
ATOM 818 N N . ASP A 1 106 ? -8.080 -2.368 32.728 1.00 90.81 106 ASP A N 1
ATOM 819 C CA . ASP A 1 106 ? -8.389 -1.361 33.749 1.00 90.81 106 ASP A CA 1
ATOM 820 C C . ASP A 1 106 ? -8.600 0.030 33.126 1.00 90.81 106 ASP A C 1
ATOM 822 O O . ASP A 1 106 ? -9.579 0.715 33.427 1.00 90.81 106 ASP A O 1
ATOM 826 N N . ALA A 1 107 ? -7.736 0.430 32.189 1.00 91.50 107 ALA A N 1
ATOM 827 C CA . ALA A 1 107 ? -7.853 1.699 31.477 1.00 91.50 107 ALA A CA 1
ATOM 828 C C . ALA A 1 107 ? -9.117 1.739 30.601 1.00 91.50 107 ALA A C 1
ATOM 830 O O . ALA A 1 107 ? -9.810 2.760 30.549 1.00 91.50 107 ALA A O 1
ATOM 831 N N . LYS A 1 108 ? -9.460 0.617 29.949 1.00 93.44 108 LYS A N 1
ATOM 832 C CA . LYS A 1 108 ? -10.732 0.475 29.223 1.00 93.44 108 LYS A CA 1
ATOM 833 C C . LYS A 1 108 ? -11.933 0.615 30.165 1.00 93.44 108 LYS A C 1
ATOM 835 O O . LYS A 1 108 ? -12.879 1.318 29.815 1.00 93.44 108 LYS A O 1
ATOM 840 N N . ALA A 1 109 ? -11.899 -0.019 31.339 1.00 92.44 109 ALA A N 1
ATOM 841 C CA . ALA A 1 109 ? -12.982 0.039 32.322 1.00 92.44 109 ALA A CA 1
ATOM 842 C C . ALA A 1 109 ? -13.211 1.460 32.843 1.00 92.44 109 ALA A C 1
ATOM 844 O O . ALA A 1 109 ? -14.345 1.937 32.837 1.00 92.44 109 ALA A O 1
ATOM 845 N N . ILE A 1 110 ? -12.142 2.180 33.194 1.00 92.56 110 IL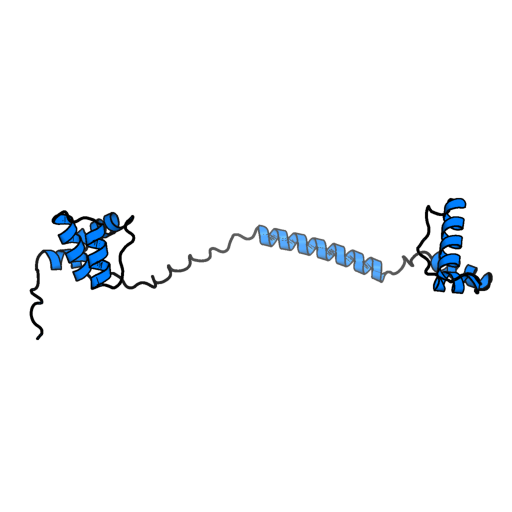E A N 1
ATOM 846 C CA . ILE A 1 110 ? -12.236 3.586 33.612 1.00 92.56 110 ILE A CA 1
ATOM 847 C C . ILE A 1 110 ? -12.831 4.436 32.483 1.00 92.56 110 ILE A C 1
ATOM 849 O O . ILE A 1 110 ? -13.741 5.223 32.729 1.00 92.56 110 ILE A O 1
ATOM 853 N N . ALA A 1 111 ? -12.390 4.241 31.237 1.00 93.44 111 ALA A N 1
ATOM 854 C CA . ALA A 1 111 ? -12.921 4.975 30.089 1.00 93.44 111 ALA A CA 1
ATOM 855 C C . ALA A 1 111 ? -14.423 4.714 29.854 1.00 93.44 111 ALA A C 1
ATOM 857 O O . ALA A 1 111 ? -15.177 5.642 29.553 1.00 93.44 111 ALA A O 1
ATOM 858 N N . VAL A 1 112 ? -14.877 3.464 30.005 1.00 94.81 112 VAL A N 1
ATOM 859 C CA . VAL A 1 112 ? -16.302 3.099 29.902 1.00 94.81 112 VAL A CA 1
ATOM 860 C C . VAL A 1 112 ? -17.109 3.709 31.050 1.00 94.81 112 VAL A C 1
ATOM 862 O O . VAL A 1 112 ? -18.184 4.252 30.798 1.00 94.81 112 VAL A O 1
ATOM 865 N N . ARG A 1 113 ? -16.576 3.697 32.277 1.00 93.12 113 ARG A N 1
ATOM 866 C CA . ARG A 1 113 ? -17.214 4.318 33.443 1.00 93.12 113 ARG A CA 1
ATOM 867 C C . ARG A 1 113 ? -17.352 5.836 33.282 1.00 93.12 113 ARG A C 1
ATOM 869 O O . ARG A 1 113 ? -18.445 6.371 33.445 1.00 93.12 113 ARG A O 1
ATOM 876 N N . MET A 1 114 ? -16.291 6.515 32.843 1.00 94.88 114 MET A N 1
ATOM 877 C CA . MET A 1 114 ? -16.333 7.947 32.524 1.00 94.88 114 MET A CA 1
ATOM 878 C C . MET A 1 114 ? -17.385 8.256 31.448 1.00 94.88 114 MET A C 1
ATOM 880 O O . MET A 1 114 ? -18.090 9.257 31.522 1.00 94.88 114 MET A O 1
ATOM 884 N N . LYS A 1 115 ? -17.565 7.376 30.456 1.00 95.25 115 LYS A N 1
ATOM 885 C CA . LYS A 1 115 ? -18.644 7.545 29.476 1.00 95.25 115 LYS A CA 1
ATOM 886 C C . LYS A 1 115 ? -20.031 7.438 30.119 1.00 95.25 115 LYS A C 1
ATOM 888 O O . LYS A 1 115 ? -20.898 8.235 29.772 1.00 95.25 115 LYS A O 1
ATOM 893 N N . SER A 1 116 ? -20.265 6.467 31.006 1.00 92.06 116 SER A N 1
ATOM 894 C CA . SER A 1 116 ? -21.562 6.331 31.694 1.00 92.06 116 SER A CA 1
ATOM 895 C C . SER A 1 116 ? -21.854 7.482 32.657 1.00 92.06 116 SER A C 1
ATOM 897 O O . SER A 1 116 ? -23.010 7.842 32.833 1.00 92.06 116 SER A O 1
ATOM 899 N N . GLU A 1 117 ? -20.813 8.090 33.223 1.00 93.62 117 GLU A N 1
ATOM 900 C CA . GLU A 1 117 ? -20.890 9.289 34.067 1.00 93.62 117 GLU A CA 1
ATOM 901 C C . GLU A 1 117 ? -21.068 10.590 33.255 1.00 93.62 117 GLU A C 1
ATOM 903 O O . GLU A 1 117 ? -21.260 11.655 33.832 1.00 93.62 117 GLU A O 1
ATOM 908 N N . GLY A 1 118 ? -21.026 10.522 31.919 1.00 93.06 118 GLY A N 1
ATOM 909 C CA . GLY A 1 118 ? -21.276 11.666 31.038 1.00 93.06 118 GLY A CA 1
ATOM 910 C C . GLY A 1 118 ? -20.058 12.545 30.733 1.00 93.06 118 GLY A C 1
ATOM 911 O O . GLY A 1 118 ? -20.230 13.634 30.187 1.00 93.06 118 GLY A O 1
ATOM 912 N N . HIS A 1 119 ? -18.834 12.096 31.033 1.00 93.06 119 HIS A N 1
ATOM 913 C CA . HIS A 1 119 ? -17.614 12.848 30.704 1.00 93.06 119 HIS A CA 1
ATOM 914 C C . HIS A 1 119 ? -17.438 13.009 29.190 1.00 93.06 119 HIS A C 1
ATOM 916 O O . HIS A 1 119 ? -17.780 12.122 28.396 1.00 93.06 119 HIS A O 1
ATOM 922 N N . ALA A 1 120 ? -16.847 14.132 28.776 1.00 93.94 120 ALA A N 1
ATOM 923 C CA . ALA A 1 120 ? -16.603 14.394 27.367 1.00 93.94 120 ALA A CA 1
ATOM 924 C C . ALA A 1 120 ? -15.515 13.462 26.810 1.00 93.94 120 ALA A C 1
ATOM 926 O O . ALA A 1 120 ? -14.570 13.061 27.491 1.00 93.94 120 ALA A O 1
ATOM 927 N N . TYR A 1 121 ? -15.589 13.161 25.511 1.00 93.81 121 TYR A N 1
ATOM 928 C CA . TYR A 1 121 ? -14.587 12.318 24.846 1.00 93.81 121 TYR A CA 1
ATOM 929 C C . TYR A 1 121 ? -13.166 12.872 24.934 1.00 93.81 121 TYR A C 1
ATOM 931 O O . TYR A 1 121 ? -12.214 12.093 24.945 1.00 93.81 121 TYR A O 1
ATOM 939 N N . ARG A 1 122 ? -13.022 14.199 25.021 1.00 93.44 122 ARG A N 1
ATOM 940 C CA . ARG A 1 122 ? -11.732 14.854 25.237 1.00 93.44 122 ARG A CA 1
ATOM 941 C C . ARG A 1 122 ? -11.104 14.424 26.565 1.00 93.44 122 ARG A C 1
ATOM 943 O O . ARG A 1 122 ? -9.931 14.065 26.568 1.00 93.44 122 ARG A O 1
ATOM 950 N N . ASP A 1 123 ? -11.884 14.399 27.639 1.00 92.69 123 ASP A N 1
ATOM 951 C CA . ASP A 1 123 ? -11.405 14.076 28.989 1.00 92.69 123 ASP A CA 1
ATOM 952 C C . ASP A 1 123 ? -11.057 12.590 29.101 1.00 92.69 123 ASP A C 1
ATOM 954 O O . ASP A 1 123 ? -10.016 12.219 29.637 1.00 92.69 123 ASP A O 1
ATOM 958 N N . ILE A 1 124 ? -11.864 11.730 28.472 1.00 92.62 124 ILE A N 1
ATOM 959 C CA . ILE A 1 124 ? -11.577 10.294 28.362 1.00 92.62 124 ILE A CA 1
ATOM 960 C C . ILE A 1 124 ? -10.269 10.053 27.591 1.00 92.62 124 ILE A C 1
ATOM 962 O O . ILE A 1 124 ? -9.459 9.212 27.982 1.00 92.62 124 ILE A O 1
ATOM 966 N N . CYS A 1 125 ? -10.034 10.785 26.497 1.00 93.00 125 CYS A N 1
ATOM 967 C CA . CYS A 1 125 ? -8.789 10.675 25.735 1.00 93.00 125 CYS A CA 1
ATOM 968 C C . CYS A 1 125 ? -7.580 11.190 26.525 1.00 93.00 125 CYS A C 1
ATOM 970 O O . CYS A 1 125 ? -6.517 10.579 26.438 1.00 93.00 125 CYS A O 1
ATOM 972 N N . ALA A 1 126 ? -7.741 12.273 27.290 1.00 92.31 126 ALA A N 1
ATOM 973 C CA . ALA A 1 126 ? -6.696 12.804 28.160 1.00 92.31 126 ALA A CA 1
ATOM 974 C C . ALA A 1 126 ? -6.305 11.785 29.240 1.00 92.31 126 ALA A C 1
ATOM 976 O O . ALA A 1 126 ? -5.128 11.461 29.364 1.00 92.31 126 ALA A O 1
ATOM 977 N N . MET A 1 127 ? -7.289 11.180 29.913 1.00 93.38 127 MET A N 1
ATOM 978 C CA . MET A 1 127 ? -7.061 10.119 30.900 1.00 93.38 127 MET A CA 1
ATOM 979 C C . MET A 1 127 ? -6.329 8.912 30.293 1.00 93.38 127 MET A C 1
ATOM 981 O O . MET A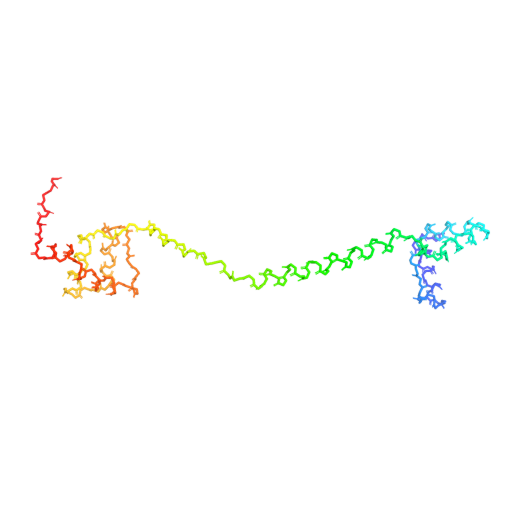 1 127 ? -5.365 8.405 30.866 1.00 93.38 127 MET A O 1
ATOM 985 N N . LEU A 1 128 ? -6.734 8.462 29.099 1.00 93.06 128 LEU A N 1
ATOM 986 C CA . LEU A 1 128 ? -6.065 7.348 28.416 1.00 93.06 128 LEU A CA 1
ATOM 987 C C . LEU A 1 128 ? -4.629 7.697 27.996 1.00 93.06 128 LEU A C 1
ATOM 989 O O . LEU A 1 128 ? -3.748 6.836 28.058 1.00 93.06 128 LEU A O 1
ATOM 993 N N . ALA A 1 129 ? -4.385 8.943 27.583 1.00 91.88 129 ALA A N 1
ATOM 994 C CA . ALA A 1 129 ? -3.043 9.426 27.277 1.00 91.88 129 ALA A CA 1
ATOM 995 C C . ALA A 1 129 ? -2.154 9.460 28.522 1.00 91.88 129 ALA A C 1
ATOM 997 O O . ALA A 1 129 ? -1.013 9.024 28.444 1.00 91.88 129 ALA A O 1
ATOM 998 N N . GLU A 1 130 ? -2.680 9.916 29.656 1.00 90.44 130 GLU A N 1
ATOM 999 C CA . GLU A 1 130 ? -1.951 9.978 30.923 1.00 90.44 130 GLU A CA 1
ATOM 1000 C C . GLU A 1 130 ? -1.615 8.578 31.454 1.00 90.44 130 GLU A C 1
ATOM 1002 O O . GLU A 1 130 ? -0.468 8.292 31.781 1.00 90.44 130 GLU A O 1
ATOM 1007 N N . ARG A 1 131 ? -2.593 7.667 31.468 1.00 88.75 131 ARG A N 1
ATOM 1008 C CA . ARG A 1 131 ? -2.437 6.337 32.076 1.00 88.75 131 ARG A CA 1
ATOM 1009 C C . ARG A 1 131 ? -1.673 5.343 31.200 1.00 88.75 131 ARG A C 1
ATOM 1011 O O . ARG A 1 131 ? -0.973 4.477 31.713 1.00 88.75 131 ARG A O 1
ATOM 1018 N N . VAL A 1 132 ? -1.845 5.420 29.879 1.00 89.06 132 VAL A N 1
ATOM 1019 C CA . VAL A 1 132 ? -1.320 4.422 28.921 1.00 89.06 132 VAL A CA 1
ATOM 1020 C C . VAL A 1 132 ? -0.255 5.028 27.996 1.00 89.06 132 VAL A C 1
ATOM 1022 O O . VAL A 1 132 ? 0.306 4.335 27.146 1.00 89.06 132 VAL A O 1
ATOM 1025 N N . GLY A 1 133 ? 0.020 6.330 28.115 1.00 86.56 133 GLY A N 1
ATOM 1026 C CA . GLY A 1 133 ? 0.937 7.055 27.232 1.00 86.56 133 GLY A CA 1
ATOM 1027 C C . GLY A 1 133 ? 0.391 7.276 25.816 1.00 86.56 133 GLY A C 1
ATOM 1028 O O . GLY A 1 133 ? 1.140 7.682 24.929 1.00 86.56 133 GLY A O 1
ATOM 1029 N N . ARG A 1 134 ? -0.891 6.964 25.552 1.00 87.25 134 ARG A N 1
ATOM 1030 C CA . ARG A 1 134 ? -1.509 7.106 24.220 1.00 87.25 134 ARG A CA 1
ATOM 1031 C C . ARG A 1 134 ? -3.025 7.311 24.255 1.00 87.25 134 ARG A C 1
ATOM 1033 O O . ARG A 1 134 ? -3.760 6.544 24.875 1.00 87.25 134 ARG A O 1
ATOM 1040 N N . ALA A 1 135 ? -3.520 8.264 23.470 1.00 85.56 135 ALA A N 1
ATOM 1041 C CA . ALA A 1 135 ? -4.953 8.469 23.259 1.00 85.56 135 ALA A CA 1
ATOM 1042 C C . ALA A 1 135 ? -5.464 7.722 22.011 1.00 85.56 135 ALA A C 1
ATOM 1044 O O . ALA A 1 135 ? -4.787 7.716 20.978 1.00 85.56 135 ALA A O 1
ATOM 1045 N N . PRO A 1 136 ? -6.675 7.137 22.052 1.00 86.19 136 PRO A N 1
ATOM 1046 C CA . PRO A 1 136 ? -7.370 6.706 20.846 1.00 86.19 136 PRO A CA 1
ATOM 1047 C C . PRO A 1 136 ? -7.679 7.908 19.947 1.00 86.19 136 PRO A C 1
ATOM 1049 O O . PRO A 1 136 ? -7.824 9.032 20.425 1.00 86.19 136 PRO A O 1
ATOM 1052 N N . ASN A 1 137 ? -7.849 7.677 18.643 1.00 88.06 137 ASN A N 1
ATOM 1053 C CA . ASN A 1 137 ? -8.300 8.738 17.742 1.00 88.06 137 ASN A CA 1
ATOM 1054 C C . ASN A 1 137 ? -9.673 9.275 18.219 1.00 88.06 137 ASN A C 1
ATOM 1056 O O . ASN A 1 137 ? -10.611 8.472 18.326 1.00 88.06 137 ASN A O 1
ATOM 1060 N N . PRO A 1 138 ? -9.831 10.598 18.442 1.00 83.62 138 PRO A N 1
ATOM 1061 C CA . PRO A 1 138 ? -11.086 11.199 18.898 1.00 83.62 138 PRO A CA 1
ATOM 1062 C C . PRO A 1 138 ? -12.295 10.872 18.014 1.00 83.62 138 PRO A C 1
ATOM 1064 O O . PRO A 1 138 ? -13.407 10.744 18.512 1.00 83.62 138 PRO A O 1
ATOM 1067 N N . SER A 1 139 ? -12.091 10.658 16.711 1.00 85.00 139 SER A N 1
ATOM 1068 C CA . SER A 1 139 ? -13.168 10.287 15.778 1.00 85.00 139 SER A CA 1
ATOM 1069 C C . SER A 1 139 ? -13.652 8.840 15.961 1.00 85.00 139 SER A C 1
ATOM 1071 O O . SER A 1 139 ? -14.754 8.490 15.548 1.00 85.00 139 SER A O 1
ATOM 1073 N N . ASN A 1 140 ? -12.839 7.981 16.588 1.00 90.25 140 ASN A N 1
ATOM 1074 C CA . ASN A 1 140 ? -13.116 6.554 16.777 1.00 90.25 140 ASN A CA 1
ATOM 1075 C C . ASN A 1 140 ? -13.393 6.171 18.239 1.00 90.25 140 ASN A C 1
ATOM 1077 O O . ASN A 1 140 ? -13.823 5.043 18.494 1.00 90.25 140 ASN A O 1
ATOM 1081 N N . ILE A 1 141 ? -13.181 7.076 19.199 1.00 91.25 141 ILE A N 1
ATOM 1082 C CA . ILE A 1 141 ? -13.342 6.801 20.635 1.00 91.25 141 ILE A CA 1
ATOM 1083 C C . ILE A 1 141 ? -14.735 6.256 20.974 1.00 91.25 141 ILE A C 1
ATOM 1085 O O . ILE A 1 141 ? -14.847 5.282 21.712 1.00 91.25 141 ILE A O 1
ATOM 1089 N N . GLY A 1 142 ? -15.797 6.780 20.352 1.00 91.00 142 GLY A N 1
ATOM 1090 C CA . GLY A 1 142 ? -17.158 6.280 20.558 1.00 91.00 142 GLY A CA 1
ATOM 1091 C C . GLY A 1 142 ? -17.322 4.800 20.184 1.00 91.00 142 GLY A C 1
ATOM 1092 O O . GLY A 1 142 ? -17.986 4.049 20.905 1.00 91.00 142 GLY A O 1
ATOM 1093 N N . ARG A 1 143 ? -16.663 4.353 19.102 1.00 93.38 143 ARG A N 1
ATOM 1094 C CA . ARG A 1 143 ? -16.646 2.940 18.680 1.00 93.38 143 ARG A CA 1
ATOM 1095 C C . ARG A 1 143 ? -15.819 2.084 19.634 1.00 93.38 143 ARG A C 1
ATOM 1097 O O . ARG A 1 143 ? -16.258 0.993 19.988 1.00 93.38 143 ARG A O 1
ATOM 1104 N N . HIS A 1 144 ? -14.665 2.583 20.077 1.00 92.69 144 HIS A N 1
ATOM 1105 C CA . HIS A 1 144 ? -13.839 1.897 21.070 1.00 92.69 144 HIS A CA 1
ATOM 1106 C C . HIS A 1 144 ? -14.594 1.688 22.380 1.00 92.69 144 HIS A C 1
ATOM 1108 O O . HIS A 1 144 ? -14.674 0.558 22.844 1.00 92.69 144 HIS A O 1
ATOM 1114 N N . LEU A 1 145 ? -15.243 2.729 22.907 1.00 93.44 145 LEU A N 1
ATOM 1115 C CA . LEU A 1 145 ? -16.021 2.648 24.142 1.00 93.44 145 LEU A CA 1
ATOM 1116 C C . LEU A 1 145 ? -17.194 1.668 24.026 1.00 93.44 145 LEU A C 1
ATOM 1118 O O . LEU A 1 145 ? -17.445 0.922 24.962 1.00 93.44 145 LEU A O 1
ATOM 1122 N N . LYS A 1 146 ? -17.884 1.624 22.875 1.00 93.94 146 LYS A N 1
ATOM 1123 C CA . LYS A 1 146 ? -18.945 0.629 22.624 1.00 93.94 146 LYS A CA 1
ATOM 1124 C C . LYS A 1 146 ? -18.398 -0.802 22.589 1.00 93.94 146 LYS A C 1
ATOM 1126 O O . LYS A 1 146 ? -19.057 -1.723 23.056 1.00 93.94 146 LYS A O 1
ATOM 1131 N N . LYS A 1 147 ? -17.208 -0.996 22.016 1.00 93.88 147 LYS A N 1
ATOM 1132 C CA . LYS A 1 147 ? -16.547 -2.305 21.985 1.00 93.88 147 LYS A CA 1
ATOM 1133 C C . LYS A 1 147 ? -16.097 -2.726 23.386 1.00 93.88 147 LYS A C 1
ATOM 1135 O O . LYS A 1 147 ? -16.316 -3.866 23.767 1.00 93.88 147 LYS A O 1
ATOM 1140 N N . TRP A 1 148 ? -15.497 -1.813 24.145 1.00 94.56 148 TRP A N 1
ATOM 1141 C CA . TRP A 1 148 ? -15.002 -2.080 25.496 1.00 94.56 148 TRP A CA 1
ATOM 1142 C C . TRP A 1 148 ? -16.127 -2.302 26.504 1.00 94.56 148 TRP A C 1
ATOM 1144 O O . TRP A 1 148 ? -15.978 -3.143 27.376 1.00 94.56 148 TRP A O 1
ATOM 1154 N N . SER A 1 149 ? -17.278 -1.638 26.359 1.00 90.75 149 SER A N 1
ATOM 1155 C CA . SER A 1 149 ? -18.438 -1.886 27.227 1.00 90.75 149 SER A CA 1
ATOM 1156 C C . SER A 1 149 ? -19.050 -3.282 27.061 1.00 90.75 149 SER A C 1
ATOM 1158 O O . SER A 1 149 ? -19.874 -3.675 27.874 1.00 90.75 149 SER A O 1
ATOM 1160 N N . ALA A 1 150 ? -18.694 -4.009 25.999 1.00 92.25 150 ALA A N 1
ATOM 1161 C CA . ALA A 1 150 ? -19.127 -5.385 25.753 1.00 92.25 150 ALA A CA 1
ATOM 1162 C C . ALA A 1 150 ? -18.014 -6.418 26.019 1.00 92.25 150 ALA A C 1
ATOM 1164 O O . ALA A 1 150 ? -18.227 -7.609 25.810 1.00 92.25 150 ALA A O 1
ATOM 1165 N N . ASP A 1 151 ? -16.823 -5.973 26.430 1.00 91.38 151 ASP A N 1
ATOM 1166 C CA . ASP A 1 151 ? -15.674 -6.838 26.690 1.00 91.38 151 ASP A CA 1
ATOM 1167 C C . ASP A 1 151 ? -15.840 -7.508 28.073 1.00 91.38 151 ASP A C 1
ATOM 1169 O O . ASP A 1 151 ? -15.939 -6.793 29.076 1.00 91.38 151 ASP A O 1
ATOM 1173 N N . PRO A 1 152 ? -15.890 -8.854 28.169 1.00 89.69 152 PRO A N 1
ATOM 1174 C CA . PRO A 1 152 ? -16.093 -9.556 29.438 1.00 89.69 152 PRO A CA 1
ATOM 1175 C C . PRO A 1 152 ? -15.058 -9.204 30.513 1.00 89.69 152 PRO A C 1
ATOM 1177 O O . PRO A 1 152 ? -15.413 -9.115 31.687 1.00 89.69 152 PRO A O 1
ATOM 1180 N N . ALA A 1 153 ? -13.802 -8.955 30.123 1.00 88.44 153 ALA A N 1
ATOM 1181 C CA . ALA A 1 153 ? -12.746 -8.563 31.057 1.00 88.44 153 ALA A CA 1
ATOM 1182 C C . ALA A 1 153 ? -13.018 -7.178 31.664 1.00 88.44 153 ALA A C 1
ATOM 1184 O O . ALA A 1 153 ? -12.853 -6.962 32.863 1.00 88.44 153 ALA A O 1
ATOM 1185 N N . VAL A 1 154 ? -13.518 -6.249 30.846 1.00 89.69 154 VAL A N 1
ATOM 1186 C CA . VAL A 1 154 ? -13.896 -4.900 31.282 1.00 89.69 154 VAL A CA 1
ATOM 1187 C C . VAL A 1 154 ? -15.134 -4.942 32.177 1.00 89.69 154 VAL A C 1
ATOM 1189 O O . VAL A 1 154 ? -15.167 -4.275 33.208 1.00 89.69 154 VAL A O 1
ATOM 1192 N N . LEU A 1 155 ? -16.139 -5.747 31.822 1.00 88.31 155 LEU A N 1
ATOM 1193 C CA . LEU A 1 155 ? -17.348 -5.925 32.630 1.00 88.31 155 LEU A CA 1
ATOM 1194 C C . LEU A 1 155 ? -17.044 -6.526 34.008 1.00 88.31 155 LEU A C 1
ATOM 1196 O O . LEU A 1 155 ? -17.627 -6.089 34.998 1.00 88.31 155 LEU A O 1
ATOM 1200 N N . ALA A 1 156 ? -16.109 -7.477 34.092 1.00 88.56 156 ALA A N 1
ATOM 1201 C CA . ALA A 1 156 ? -15.671 -8.039 35.368 1.00 88.56 156 ALA A CA 1
ATOM 1202 C C . ALA A 1 156 ? -15.085 -6.958 36.296 1.00 88.56 156 ALA A C 1
ATOM 1204 O O . ALA A 1 156 ? -15.444 -6.904 37.470 1.00 88.56 156 ALA A O 1
ATOM 1205 N N . ILE A 1 157 ? -14.260 -6.052 35.756 1.00 88.69 157 ILE A N 1
ATOM 1206 C CA . ILE A 1 157 ? -13.665 -4.931 36.505 1.00 88.69 157 ILE A CA 1
ATOM 1207 C C . ILE A 1 157 ? -14.725 -3.894 36.909 1.00 88.69 157 ILE A C 1
ATOM 1209 O O . ILE A 1 157 ? -14.662 -3.334 38.001 1.00 88.69 157 ILE A O 1
ATOM 1213 N N . LEU A 1 158 ? -15.711 -3.628 36.046 1.00 86.19 158 LEU A N 1
ATOM 1214 C CA . LEU A 1 158 ? -16.7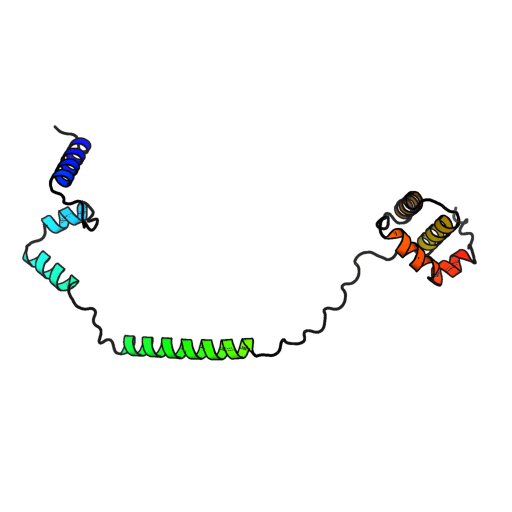97 -2.690 36.349 1.00 86.19 158 LEU A CA 1
ATOM 1215 C C . LEU A 1 158 ? -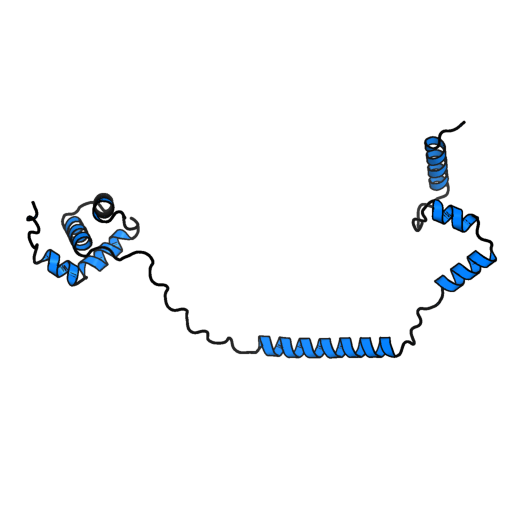17.725 -3.204 37.462 1.00 86.19 158 LEU A C 1
ATOM 1217 O O . LEU A 1 158 ? -18.180 -2.408 38.279 1.00 86.19 158 LEU A O 1
ATOM 1221 N N . ASN A 1 159 ? -17.985 -4.513 37.504 1.00 83.38 159 ASN A N 1
ATOM 1222 C CA . ASN A 1 159 ? -18.874 -5.138 38.489 1.00 83.38 159 ASN A CA 1
ATOM 1223 C C . ASN A 1 159 ? -18.174 -5.455 39.820 1.00 83.38 159 ASN A C 1
ATOM 1225 O O . ASN A 1 159 ? -18.824 -5.503 40.863 1.00 83.38 159 ASN A O 1
ATOM 1229 N N . HIS A 1 160 ? -16.855 -5.649 39.793 1.00 72.31 160 HIS A N 1
ATOM 1230 C CA . HIS A 1 160 ? -16.028 -5.859 40.975 1.00 72.31 160 HIS A CA 1
ATOM 1231 C C . HIS A 1 160 ? -14.868 -4.862 40.956 1.00 72.31 160 HIS A C 1
ATOM 1233 O O . HIS A 1 160 ? -13.785 -5.198 40.469 1.00 72.31 160 HIS A O 1
ATOM 1239 N N . PRO A 1 161 ? -15.057 -3.635 41.478 1.00 63.22 161 PRO A N 1
ATOM 1240 C CA . PRO A 1 161 ? -13.956 -2.704 41.642 1.00 63.22 161 PRO A CA 1
ATOM 1241 C C . PRO A 1 161 ? -13.032 -3.261 42.727 1.00 63.22 161 PRO A C 1
ATOM 1243 O O . PRO A 1 161 ? -13.186 -2.964 43.910 1.00 63.22 161 PRO A O 1
ATOM 1246 N N . THR A 1 162 ? -12.081 -4.116 42.351 1.00 55.19 162 THR A N 1
ATOM 1247 C CA . THR A 1 162 ? -10.985 -4.488 43.242 1.00 55.19 162 THR A CA 1
ATOM 1248 C C . THR A 1 162 ? -10.263 -3.202 43.609 1.00 55.19 162 THR A C 1
ATOM 1250 O O . THR A 1 162 ? -9.639 -2.563 42.762 1.00 55.19 162 THR A O 1
ATOM 1253 N N . SER A 1 163 ? -10.405 -2.814 44.875 1.00 50.78 163 SER A N 1
ATOM 1254 C CA . SER A 1 163 ? -9.649 -1.758 45.531 1.00 50.78 163 SER A CA 1
ATOM 1255 C C . SER A 1 163 ? -8.164 -2.118 45.473 1.00 50.78 163 SER A C 1
ATOM 1257 O O . SER A 1 163 ? -7.623 -2.716 46.393 1.00 50.78 163 SER A O 1
ATOM 1259 N N . HIS A 1 164 ? -7.495 -1.805 44.365 1.00 44.84 164 HIS A N 1
ATOM 1260 C CA . HIS A 1 164 ? -6.042 -1.675 44.337 1.00 44.84 164 HIS A CA 1
ATOM 1261 C C . HIS A 1 164 ? -5.708 -0.289 44.882 1.00 44.84 164 HIS A C 1
ATOM 1263 O O . HIS A 1 164 ? -5.392 0.644 44.151 1.00 44.84 164 HIS A O 1
ATOM 1269 N N . ASN A 1 165 ? -5.881 -0.171 46.192 1.00 44.81 165 ASN A N 1
ATOM 1270 C CA . ASN A 1 165 ? -5.349 0.906 46.999 1.00 44.81 165 ASN A CA 1
ATOM 1271 C C . ASN A 1 165 ? -4.585 0.235 48.137 1.00 44.81 165 ASN A C 1
ATOM 1273 O O . ASN A 1 165 ? -5.034 0.232 49.269 1.00 44.81 165 ASN A O 1
ATOM 1277 N N . ASP A 1 166 ? -3.508 -0.447 47.764 1.00 43.53 166 ASP A N 1
ATOM 1278 C CA . ASP A 1 166 ? -2.453 -0.919 48.651 1.00 43.53 166 ASP A CA 1
ATOM 1279 C C . ASP A 1 166 ? -1.244 -1.185 47.756 1.00 43.53 166 ASP A C 1
ATOM 1281 O O . ASP A 1 166 ? -1.220 -2.170 47.025 1.00 43.53 166 ASP A O 1
ATOM 1285 N N . ILE A 1 167 ? -0.306 -0.240 47.736 1.00 40.50 167 ILE A N 1
ATOM 1286 C CA . ILE A 1 167 ? 1.143 -0.455 47.819 1.00 40.50 167 ILE A CA 1
ATOM 1287 C C . ILE A 1 167 ? 1.747 0.918 48.165 1.00 40.50 167 ILE A C 1
ATOM 1289 O O . ILE A 1 167 ? 1.609 1.884 47.415 1.00 40.50 167 ILE A O 1
ATOM 1293 N N . VAL A 1 168 ? 2.314 0.920 49.372 1.00 38.81 168 VAL A N 1
ATOM 1294 C CA . VAL A 1 168 ? 3.252 1.826 50.058 1.00 38.81 168 VAL A CA 1
ATOM 1295 C C . VAL A 1 168 ? 4.075 2.752 49.164 1.00 38.81 168 VAL A C 1
ATOM 1297 O O . VAL A 1 168 ? 4.679 2.248 48.191 1.00 38.81 168 VAL A O 1
#

Foldseek 3Di:
DDDPVRVVVVVVVVCVVVVVPPDDDPQDPVNVVVLVPDDPVRVVVVVVVVPDPPPPPPVVVVVVVVVVVVVVVVVVVVVVVVVPPDPDCDPDPDPDPDPDDDQDLVLLLVLLVCVVVPHDLVVNQVSSCVPVVGGDDSVCSVVSSVVSVPDPSSVVCNVDVPPPPDDD